Protein AF-A0A349B6X0-F1 (afdb_monomer_lite)

Sequence (72 aa):
RIGLTNMGAVPVRATASEQALAGADRTEDAIQAACQHAADGTSPPADLSAQPDYRQHLARVLSARAVARAAG

Foldseek 3Di:
DDWDPQQAPDIDGLVQLVVQVVPFDLDLVSLLVSLLSQSPPTDGDDDPVDDNVVSNVVSSVVSSVVSNVVSD

Radius of gyration: 11.98 Å; chains: 1; bounding box: 33×18×32 Å

pLDDT: mean 96.23, std 3.66, range [72.31, 98.5]

Secondary structure (DSSP, 8-state):
--EESSSSSS-EE-HHHHHHHTTS-SSHHHHHHHHGGGGTT--PPP-SS--HHHHHHHHHHHHHHHHHHHH-

Structure (mmCIF, N/CA/C/O backbone):
data_AF-A0A349B6X0-F1
#
_entry.id   AF-A0A349B6X0-F1
#
loop_
_atom_site.group_PDB
_atom_site.id
_atom_site.type_symbol
_atom_site.label_atom_id
_atom_site.label_alt_id
_atom_site.label_comp_id
_atom_site.label_asym_id
_atom_site.label_entity_id
_atom_site.label_seq_id
_atom_site.pdbx_PDB_ins_code
_atom_site.Cartn_x
_atom_site.Cartn_y
_atom_site.Cartn_z
_atom_site.occupancy
_atom_site.B_iso_or_equiv
_atom_site.auth_seq_id
_atom_site.auth_comp_id
_atom_site.auth_asym_id
_atom_site.auth_atom_id
_atom_site.pdbx_PDB_model_num
ATOM 1 N N . ARG A 1 1 ? -9.477 5.971 1.154 1.00 94.94 1 ARG A N 1
ATOM 2 C CA . ARG A 1 1 ? -9.041 5.461 -0.174 1.00 94.94 1 ARG A CA 1
ATOM 3 C C . ARG A 1 1 ? -7.519 5.537 -0.218 1.00 94.94 1 ARG A C 1
ATOM 5 O O . ARG A 1 1 ? -6.995 6.458 0.394 1.00 94.94 1 ARG A O 1
ATOM 12 N N . ILE A 1 2 ? -6.834 4.600 -0.878 1.00 97.62 2 ILE A N 1
ATOM 13 C CA . ILE A 1 2 ? -5.363 4.489 -0.873 1.00 97.62 2 ILE A CA 1
ATOM 14 C C . ILE A 1 2 ? -4.846 4.365 -2.311 1.00 97.62 2 ILE A C 1
ATOM 16 O O . ILE A 1 2 ? -5.155 3.399 -3.010 1.00 97.62 2 ILE A O 1
ATOM 20 N N . GLY A 1 3 ? -4.052 5.350 -2.737 1.00 97.88 3 GLY A N 1
ATOM 21 C CA . GLY A 1 3 ? -3.340 5.354 -4.015 1.00 97.88 3 GLY A CA 1
ATOM 22 C C . GLY A 1 3 ? -1.835 5.220 -3.800 1.00 97.88 3 GLY A C 1
ATOM 23 O O . GLY A 1 3 ? -1.282 5.833 -2.891 1.00 97.88 3 GLY A O 1
ATOM 24 N N . LEU A 1 4 ? -1.185 4.426 -4.643 1.00 98.00 4 LEU A N 1
ATOM 25 C CA . LEU A 1 4 ? 0.240 4.140 -4.612 1.00 98.00 4 LEU A CA 1
ATOM 26 C C . LEU A 1 4 ? 0.907 4.668 -5.877 1.00 98.00 4 LEU A C 1
ATOM 28 O O . LEU A 1 4 ? 0.466 4.403 -6.999 1.00 98.00 4 LEU A O 1
ATOM 32 N N . THR A 1 5 ? 1.997 5.397 -5.688 1.00 96.62 5 THR A N 1
ATOM 33 C CA . THR A 1 5 ? 2.836 5.914 -6.767 1.00 96.62 5 THR A CA 1
ATOM 34 C C . THR A 1 5 ? 4.038 5.001 -6.974 1.00 96.62 5 THR A C 1
ATOM 36 O O . THR A 1 5 ? 4.540 4.397 -6.031 1.00 96.62 5 THR A O 1
ATOM 39 N N . ASN A 1 6 ? 4.497 4.888 -8.223 1.00 95.75 6 ASN A N 1
ATOM 40 C CA . ASN A 1 6 ? 5.661 4.075 -8.596 1.00 95.75 6 ASN A CA 1
ATOM 41 C C . ASN A 1 6 ? 5.579 2.585 -8.176 1.00 95.75 6 ASN A C 1
ATOM 43 O O . ASN A 1 6 ? 6.589 1.952 -7.876 1.00 95.75 6 ASN A O 1
ATOM 47 N N . MET A 1 7 ? 4.361 2.032 -8.151 1.00 97.75 7 MET A N 1
ATOM 48 C CA . MET A 1 7 ? 4.073 0.619 -7.841 1.00 97.75 7 MET A CA 1
ATOM 49 C C . MET A 1 7 ? 3.587 -0.177 -9.068 1.00 97.75 7 MET A C 1
ATOM 51 O O . MET A 1 7 ? 3.031 -1.268 -8.945 1.00 97.75 7 MET A O 1
ATOM 55 N N . GLY A 1 8 ? 3.787 0.389 -10.256 1.00 96.31 8 GLY A N 1
ATOM 56 C CA . GLY A 1 8 ? 3.376 -0.118 -11.561 1.00 96.31 8 GLY A CA 1
ATOM 57 C C . GLY A 1 8 ? 3.645 0.938 -12.636 1.00 96.31 8 GLY A C 1
ATOM 58 O O . GLY A 1 8 ? 4.136 2.025 -12.329 1.00 96.31 8 GLY A O 1
ATOM 59 N N . ALA A 1 9 ? 3.289 0.645 -13.890 1.00 95.44 9 ALA A N 1
ATOM 60 C CA . ALA A 1 9 ? 3.441 1.593 -15.003 1.00 95.44 9 ALA A CA 1
ATOM 61 C C . ALA A 1 9 ? 2.552 2.850 -14.871 1.00 95.44 9 ALA A C 1
ATOM 63 O O . ALA A 1 9 ? 2.819 3.873 -15.495 1.00 95.44 9 ALA A O 1
ATOM 64 N N . VAL A 1 10 ? 1.499 2.773 -14.053 1.00 95.94 10 VAL A N 1
ATOM 65 C CA . VAL A 1 10 ? 0.577 3.868 -13.715 1.00 95.94 10 VAL A CA 1
ATOM 66 C C . VAL A 1 10 ? 0.326 3.879 -12.203 1.00 95.94 10 VAL A C 1
ATOM 68 O O . VAL A 1 10 ? 0.600 2.869 -11.547 1.00 95.94 10 VAL A O 1
ATOM 71 N N . PRO A 1 11 ? -0.202 4.974 -11.617 1.00 96.75 11 PRO A N 1
ATOM 72 C CA . PRO A 1 11 ? -0.646 4.964 -10.227 1.00 96.75 11 PRO A CA 1
ATOM 73 C C . PRO A 1 11 ? -1.629 3.818 -9.963 1.00 96.75 11 PRO A C 1
ATOM 75 O O . PRO A 1 11 ? -2.595 3.630 -10.703 1.00 96.75 11 PRO A O 1
ATOM 78 N N . VAL A 1 12 ? -1.378 3.054 -8.902 1.00 97.38 12 VAL A N 1
ATOM 79 C CA . VAL A 1 12 ? -2.159 1.862 -8.546 1.00 97.38 12 VAL A CA 1
ATOM 80 C C . VAL A 1 12 ? -3.016 2.167 -7.330 1.00 97.38 12 VAL A C 1
ATOM 82 O O . VAL A 1 12 ? -2.614 2.908 -6.437 1.00 97.38 12 VAL A O 1
ATOM 85 N N . ARG A 1 13 ? -4.207 1.582 -7.261 1.00 98.12 13 ARG A N 1
ATOM 86 C CA . ARG A 1 13 ? -5.066 1.675 -6.082 1.00 98.12 13 ARG A CA 1
ATOM 87 C C . ARG A 1 13 ? -4.936 0.421 -5.224 1.00 98.12 13 ARG A C 1
ATOM 89 O O . ARG A 1 13 ? -5.176 -0.678 -5.718 1.00 98.12 13 ARG A O 1
ATOM 96 N N . ALA A 1 14 ? -4.633 0.590 -3.938 1.00 98.19 14 ALA A N 1
ATOM 97 C CA . ALA A 1 14 ? -4.455 -0.511 -2.988 1.00 98.19 14 ALA A CA 1
ATOM 98 C C . ALA A 1 14 ? -5.809 -1.031 -2.471 1.00 98.19 14 ALA A C 1
ATOM 100 O O . ALA A 1 14 ? -6.182 -0.834 -1.314 1.00 98.19 14 ALA A O 1
ATOM 101 N N . THR A 1 15 ? -6.588 -1.652 -3.357 1.00 98.00 15 THR A N 1
ATOM 102 C CA . THR A 1 15 ? -7.962 -2.098 -3.066 1.00 98.00 15 THR A CA 1
ATOM 103 C C . THR A 1 15 ? -8.034 -3.125 -1.938 1.00 98.00 15 THR A C 1
ATOM 105 O O . THR A 1 15 ? -8.933 -3.023 -1.108 1.00 98.00 15 THR A O 1
ATOM 108 N N . ALA A 1 16 ? -7.069 -4.044 -1.850 1.00 97.75 16 ALA A N 1
ATOM 109 C CA . ALA A 1 16 ? -6.999 -5.034 -0.777 1.00 97.75 16 ALA A CA 1
ATOM 110 C C . ALA A 1 16 ? -6.843 -4.372 0.607 1.00 97.75 16 ALA A C 1
ATOM 112 O O . ALA A 1 16 ? -7.611 -4.664 1.523 1.00 97.75 16 ALA A O 1
ATOM 113 N N . SER A 1 17 ? -5.945 -3.388 0.745 1.00 98.00 17 SER A N 1
ATOM 114 C CA . SER A 1 17 ? -5.839 -2.601 1.984 1.00 98.00 17 SER A CA 1
ATOM 115 C C . SER A 1 17 ? -7.081 -1.765 2.273 1.00 98.00 17 SER A C 1
ATOM 117 O O . SER A 1 17 ? -7.484 -1.661 3.427 1.00 98.00 17 SER A O 1
ATOM 119 N N . GLU A 1 18 ? -7.721 -1.176 1.257 1.00 97.75 18 GLU A N 1
ATOM 120 C CA . GLU A 1 18 ? -8.983 -0.455 1.469 1.00 97.75 18 GLU A CA 1
ATOM 121 C C . GLU A 1 18 ? -10.086 -1.366 2.023 1.00 97.75 18 GLU A C 1
ATOM 123 O O . GLU A 1 18 ? -10.826 -0.946 2.909 1.00 97.75 18 GLU A O 1
ATOM 128 N N . GLN A 1 19 ? -10.200 -2.591 1.504 1.00 97.62 19 GLN A N 1
ATOM 129 C CA . GLN A 1 19 ? -11.175 -3.576 1.971 1.00 97.62 19 GLN A CA 1
ATOM 130 C C . GLN A 1 19 ? -10.876 -4.018 3.404 1.00 97.62 19 GLN A C 1
ATOM 132 O O . GLN A 1 19 ? -11.786 -4.030 4.228 1.00 97.62 19 GLN A O 1
ATOM 137 N N . ALA A 1 20 ? -9.609 -4.302 3.718 1.00 97.19 20 ALA A N 1
ATOM 138 C CA . ALA A 1 20 ? -9.192 -4.675 5.067 1.00 97.19 20 ALA A CA 1
ATOM 139 C C . ALA A 1 20 ? -9.465 -3.557 6.091 1.00 97.19 20 ALA A C 1
ATOM 141 O O . ALA A 1 20 ? -9.933 -3.830 7.191 1.00 97.19 20 ALA A O 1
ATOM 142 N N . LEU A 1 21 ? -9.250 -2.290 5.718 1.00 96.44 21 LEU A N 1
ATOM 143 C CA . LEU A 1 21 ? -9.509 -1.140 6.593 1.00 96.44 21 LEU A CA 1
ATOM 144 C C . LEU A 1 21 ? -10.998 -0.848 6.814 1.00 96.44 21 LEU A C 1
ATOM 146 O O . LEU A 1 21 ? -11.347 -0.254 7.829 1.00 96.44 21 LEU A O 1
ATOM 150 N N . ALA A 1 22 ? -11.884 -1.222 5.886 1.00 95.38 22 ALA A N 1
ATOM 151 C CA . ALA A 1 22 ? -13.302 -0.859 5.956 1.00 95.38 22 ALA A CA 1
ATOM 152 C C . ALA A 1 22 ? -14.045 -1.472 7.161 1.00 95.38 22 ALA A C 1
ATOM 154 O O . ALA A 1 22 ? -15.075 -0.935 7.564 1.00 95.38 22 ALA A O 1
ATOM 155 N N . GLY A 1 23 ? -13.530 -2.569 7.727 1.00 86.62 23 GLY A N 1
ATOM 156 C CA . GLY A 1 23 ? -14.079 -3.232 8.915 1.00 86.62 23 GLY A CA 1
ATOM 157 C C . GLY A 1 23 ? -13.101 -3.340 10.087 1.00 86.62 23 GLY A C 1
ATOM 158 O O . GLY A 1 23 ? -13.404 -4.038 11.048 1.00 86.62 23 GLY A O 1
ATOM 159 N N . ALA A 1 24 ? -11.933 -2.701 10.000 1.00 92.19 24 ALA A N 1
ATOM 160 C CA . ALA A 1 24 ? -10.906 -2.768 11.033 1.00 92.19 24 ALA A CA 1
ATOM 161 C C . ALA A 1 24 ? -11.116 -1.705 12.120 1.00 92.19 24 ALA A C 1
ATOM 163 O O . ALA A 1 24 ? -11.610 -0.604 11.854 1.00 92.19 24 ALA A O 1
ATOM 164 N N . ASP A 1 25 ? -10.666 -2.016 13.336 1.00 92.44 25 ASP A N 1
ATOM 165 C CA . ASP A 1 25 ? -10.552 -1.027 14.404 1.00 92.44 25 ASP A CA 1
ATOM 166 C C . ASP A 1 25 ? -9.553 0.077 14.029 1.00 92.44 25 ASP A C 1
ATOM 168 O O . ASP A 1 25 ? -8.618 -0.119 13.252 1.00 92.44 25 ASP A O 1
ATOM 172 N N . ARG A 1 26 ? -9.714 1.260 14.628 1.00 90.06 26 ARG A N 1
ATOM 173 C CA . ARG A 1 26 ? -8.812 2.408 14.414 1.00 90.06 26 ARG A CA 1
ATOM 174 C C . ARG A 1 26 ? -7.550 2.356 15.283 1.00 90.06 26 ARG A C 1
ATOM 176 O O . ARG A 1 26 ? -6.973 3.394 15.593 1.00 90.06 26 ARG A O 1
ATOM 183 N N . THR A 1 27 ? -7.145 1.167 15.716 1.00 95.12 27 THR A N 1
ATOM 184 C CA . THR A 1 27 ? -5.902 0.973 16.468 1.00 95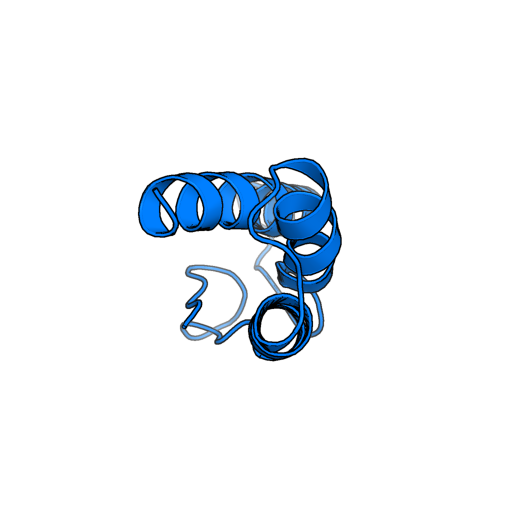.12 27 THR A CA 1
ATOM 185 C C . THR A 1 27 ? -4.711 0.926 15.517 1.00 95.12 27 THR A C 1
ATOM 187 O O . THR A 1 27 ? -4.843 0.570 14.344 1.00 95.12 27 THR A O 1
ATOM 190 N N . GLU A 1 28 ? -3.530 1.280 16.021 1.00 94.19 28 GLU A N 1
ATOM 191 C CA . GLU A 1 28 ? -2.299 1.257 15.226 1.00 94.19 28 GLU A CA 1
ATOM 192 C C . GLU A 1 28 ? -2.006 -0.147 14.672 1.00 94.19 28 GLU A C 1
ATOM 194 O O . GLU A 1 28 ? -1.730 -0.293 13.481 1.00 94.19 28 GLU A O 1
ATOM 199 N N . ASP A 1 29 ? -2.194 -1.185 15.491 1.00 96.12 29 ASP A N 1
ATOM 200 C CA . ASP A 1 29 ? -1.998 -2.582 15.089 1.00 96.12 29 ASP A CA 1
ATOM 201 C C . ASP A 1 29 ? -2.961 -3.020 13.977 1.00 96.12 29 ASP A C 1
ATOM 203 O O . ASP A 1 29 ? -2.545 -3.658 13.006 1.00 96.12 29 ASP A O 1
ATOM 207 N N . ALA A 1 30 ? -4.245 -2.654 14.075 1.00 96.75 30 ALA A N 1
ATOM 208 C CA . ALA A 1 30 ? -5.242 -3.003 13.066 1.00 96.75 30 ALA A CA 1
ATOM 209 C C . ALA A 1 30 ? -4.973 -2.286 11.733 1.00 96.75 30 ALA A C 1
ATOM 211 O O . ALA A 1 30 ? -5.054 -2.898 10.663 1.00 96.75 30 ALA A O 1
ATOM 212 N N . ILE A 1 31 ? -4.566 -1.013 11.789 1.00 97.00 31 ILE A N 1
ATOM 213 C CA . ILE A 1 31 ? -4.136 -0.250 10.611 1.00 97.00 31 ILE A CA 1
ATOM 214 C C . ILE A 1 31 ? -2.900 -0.896 9.980 1.00 97.00 31 ILE A C 1
ATOM 216 O O . ILE A 1 31 ? -2.850 -1.069 8.758 1.00 97.00 31 ILE A O 1
ATOM 220 N N . GLN A 1 32 ? -1.914 -1.279 10.792 1.00 97.06 32 GLN A N 1
ATOM 221 C CA . GLN A 1 32 ? -0.689 -1.910 10.316 1.00 97.06 32 GLN A CA 1
ATOM 222 C C . G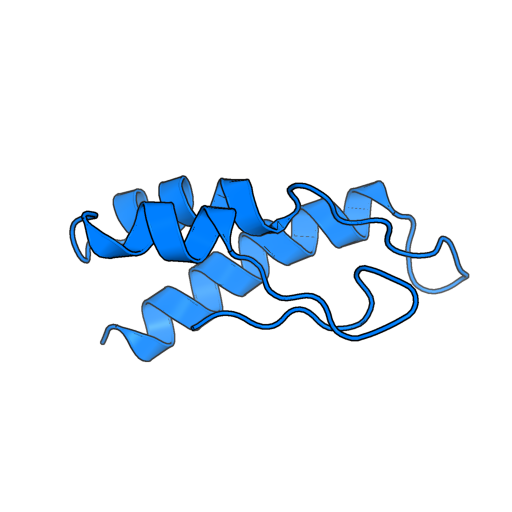LN A 1 32 ? -0.959 -3.268 9.662 1.00 97.06 32 GLN A C 1
ATOM 224 O O . GLN A 1 32 ? -0.391 -3.544 8.602 1.00 97.06 32 GLN A O 1
ATOM 229 N N . ALA A 1 33 ? -1.837 -4.087 10.245 1.00 97.88 33 ALA A N 1
ATOM 230 C CA . ALA A 1 33 ? -2.249 -5.366 9.677 1.00 97.88 33 ALA A CA 1
ATOM 231 C C . ALA A 1 33 ? -2.943 -5.176 8.318 1.00 97.88 33 ALA A C 1
ATOM 233 O O . ALA A 1 33 ? -2.541 -5.782 7.326 1.00 97.88 33 ALA A O 1
ATOM 234 N N . ALA A 1 34 ? -3.912 -4.262 8.231 1.00 98.00 34 ALA A N 1
ATOM 235 C CA . ALA A 1 34 ? -4.626 -3.984 6.986 1.00 98.00 34 ALA A CA 1
ATOM 236 C C . ALA A 1 34 ? -3.710 -3.417 5.881 1.00 98.00 34 ALA A C 1
ATOM 238 O O . ALA A 1 34 ? -3.869 -3.719 4.692 1.00 98.00 34 ALA A O 1
ATOM 239 N N . CYS A 1 35 ? -2.707 -2.620 6.255 1.00 98.19 35 CYS A N 1
ATOM 240 C CA . CYS A 1 35 ? -1.743 -2.047 5.317 1.00 98.19 35 CYS A CA 1
ATOM 241 C C . CYS A 1 35 ? -0.684 -3.047 4.819 1.00 98.19 35 CYS A C 1
ATOM 243 O O . CYS A 1 35 ? 0.034 -2.724 3.872 1.00 98.19 35 CYS A O 1
ATOM 245 N N . GLN A 1 36 ? -0.606 -4.271 5.361 1.00 98.19 36 GLN A N 1
ATOM 246 C CA . GLN A 1 36 ? 0.250 -5.323 4.785 1.00 98.19 36 GLN A CA 1
ATOM 247 C C . GLN A 1 36 ? -0.156 -5.690 3.354 1.00 98.19 36 GLN A C 1
ATOM 249 O O . GLN A 1 36 ? 0.702 -6.009 2.529 1.00 98.19 36 GLN A O 1
ATOM 254 N N . HIS A 1 37 ? -1.443 -5.542 3.043 1.00 98.12 37 HIS A N 1
ATOM 255 C CA . HIS A 1 37 ? -2.011 -5.773 1.718 1.00 98.12 37 HIS A CA 1
ATOM 256 C C . HIS A 1 37 ? -1.698 -4.670 0.697 1.00 98.12 37 HIS A C 1
ATOM 258 O O . HIS A 1 37 ? -2.110 -4.757 -0.458 1.00 98.12 37 HIS A O 1
ATOM 264 N N . ALA A 1 38 ? -0.976 -3.610 1.083 1.00 98.31 38 ALA A N 1
ATOM 265 C CA . ALA A 1 38 ? -0.773 -2.463 0.204 1.00 98.31 38 ALA A CA 1
ATOM 266 C C . ALA A 1 38 ? 0.034 -2.834 -1.048 1.00 98.31 38 ALA A C 1
ATOM 268 O O . ALA A 1 38 ? -0.193 -2.282 -2.117 1.00 98.31 38 ALA A O 1
ATOM 269 N N . ALA A 1 39 ? 0.964 -3.783 -0.935 1.00 97.88 39 ALA A N 1
ATOM 270 C CA . ALA A 1 39 ? 1.785 -4.214 -2.062 1.00 97.88 39 ALA A CA 1
ATOM 271 C C . ALA A 1 39 ? 1.132 -5.312 -2.925 1.00 97.88 39 ALA A C 1
ATOM 273 O O . ALA A 1 39 ? 1.726 -5.721 -3.928 1.00 97.88 39 ALA A O 1
ATOM 274 N N . ASP A 1 40 ? -0.058 -5.793 -2.566 1.00 98.00 40 ASP A N 1
ATOM 275 C CA . ASP A 1 40 ? -0.717 -6.889 -3.275 1.00 98.00 40 ASP A CA 1
ATOM 276 C C . ASP A 1 40 ? -1.065 -6.463 -4.710 1.00 98.00 40 ASP A C 1
ATOM 278 O O . ASP A 1 40 ? -1.633 -5.396 -4.949 1.00 98.00 40 ASP A O 1
ATOM 282 N N . GLY A 1 41 ? -0.685 -7.291 -5.687 1.00 96.00 41 GLY A N 1
ATOM 283 C CA . GLY A 1 41 ? -0.911 -7.008 -7.110 1.00 96.00 41 GLY A CA 1
ATOM 284 C C . GLY A 1 41 ? -0.046 -5.885 -7.697 1.00 96.00 41 GLY A C 1
ATOM 285 O O . GLY A 1 41 ? -0.319 -5.433 -8.808 1.00 96.00 41 GLY A O 1
ATOM 286 N N . THR A 1 42 ? 0.988 -5.423 -6.986 1.00 97.50 42 THR A N 1
ATOM 287 C CA . THR A 1 42 ? 1.903 -4.384 -7.489 1.00 97.50 42 THR A CA 1
ATOM 288 C C . THR A 1 42 ? 3.068 -4.964 -8.292 1.00 97.50 42 THR A C 1
ATOM 290 O O . THR A 1 42 ? 3.548 -6.066 -8.026 1.00 97.50 42 THR A O 1
ATOM 293 N N . SER A 1 43 ? 3.563 -4.190 -9.259 1.00 97.19 43 SER A N 1
ATOM 294 C CA . SER A 1 43 ? 4.747 -4.519 -10.062 1.00 97.19 43 SER A CA 1
ATOM 295 C C . SER A 1 43 ? 5.657 -3.285 -10.163 1.00 97.19 43 SER A C 1
ATOM 297 O O . SER A 1 43 ? 5.709 -2.628 -11.205 1.00 97.19 43 SER A O 1
ATOM 299 N N . PRO A 1 44 ? 6.298 -2.875 -9.050 1.00 97.31 44 PRO A N 1
ATOM 300 C CA . PRO A 1 44 ? 7.180 -1.714 -9.053 1.00 97.31 44 PRO A CA 1
ATOM 301 C C . PRO A 1 44 ? 8.429 -1.961 -9.915 1.00 97.31 44 PRO A C 1
ATOM 303 O O . PRO A 1 44 ? 8.949 -3.080 -9.925 1.00 97.31 44 PRO A O 1
ATOM 306 N N . PRO A 1 45 ? 8.950 -0.928 -10.602 1.00 95.81 45 PRO A N 1
ATOM 307 C CA . PRO A 1 45 ? 10.163 -1.060 -11.395 1.00 95.81 45 PRO A CA 1
ATOM 308 C C . PRO A 1 45 ? 11.403 -1.240 -10.510 1.00 95.81 45 PRO A C 1
ATOM 310 O O . PRO A 1 45 ? 11.479 -0.726 -9.389 1.00 95.81 45 PRO A O 1
ATOM 313 N N . ALA A 1 46 ? 12.395 -1.938 -11.060 1.00 96.75 46 ALA A N 1
ATOM 314 C CA . ALA A 1 46 ? 13.763 -1.940 -10.559 1.00 96.75 46 ALA A CA 1
ATOM 315 C C . ALA A 1 46 ? 14.550 -0.814 -11.244 1.00 96.75 46 ALA A C 1
ATOM 317 O O . ALA A 1 46 ? 14.565 -0.736 -12.473 1.00 96.75 46 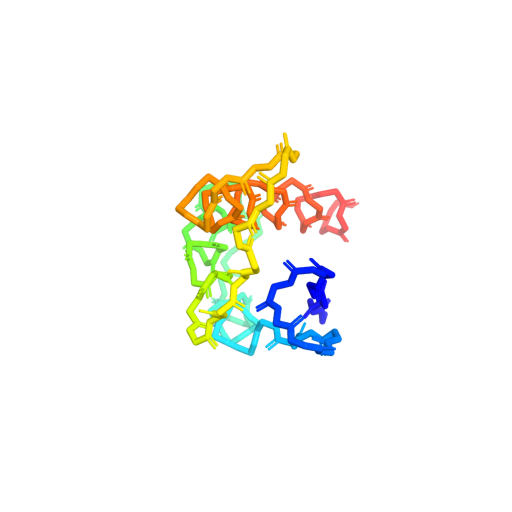ALA A O 1
ATOM 318 N N . ASP A 1 47 ? 15.213 0.043 -10.473 1.00 94.44 47 ASP A N 1
ATOM 319 C CA . ASP A 1 47 ? 16.065 1.115 -10.995 1.00 94.44 47 ASP A CA 1
ATOM 320 C C . ASP A 1 47 ? 17.188 1.473 -10.002 1.00 94.44 47 ASP A C 1
ATOM 322 O O . ASP A 1 47 ? 17.377 0.809 -8.980 1.00 94.44 47 ASP A O 1
ATOM 326 N N . LEU A 1 48 ? 17.948 2.532 -10.303 1.00 96.50 48 LEU A N 1
ATOM 327 C CA . LEU A 1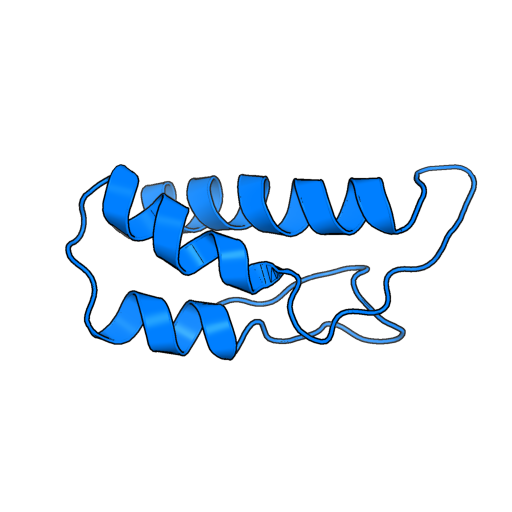 48 ? 19.034 3.023 -9.446 1.00 96.50 48 LEU A CA 1
ATOM 328 C C . LEU A 1 48 ? 18.564 3.482 -8.058 1.00 96.50 48 LEU A C 1
ATOM 330 O O . LEU A 1 48 ? 19.376 3.566 -7.142 1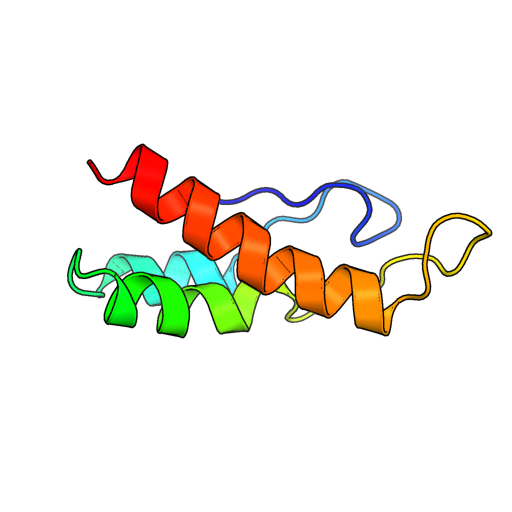.00 96.50 48 LEU A O 1
ATOM 334 N N . SER A 1 49 ? 17.285 3.826 -7.896 1.00 93.25 49 SER A N 1
ATOM 335 C CA . SER A 1 49 ? 16.744 4.310 -6.628 1.00 93.25 49 SER A CA 1
ATOM 336 C C . SER A 1 49 ? 16.309 3.174 -5.708 1.00 93.25 49 SER A C 1
ATOM 338 O O . SER A 1 49 ? 16.426 3.326 -4.494 1.00 93.25 49 SER A O 1
ATOM 340 N N . ALA A 1 50 ? 15.785 2.066 -6.246 1.00 95.56 50 ALA A N 1
ATOM 341 C CA . ALA A 1 50 ? 15.395 0.907 -5.445 1.00 95.56 50 ALA A CA 1
ATOM 342 C C . ALA A 1 50 ? 15.033 -0.332 -6.275 1.00 95.56 50 ALA A C 1
ATOM 344 O O . ALA A 1 50 ? 14.546 -0.241 -7.404 1.00 95.56 50 ALA A O 1
ATOM 345 N N . GLN A 1 51 ? 15.167 -1.491 -5.627 1.00 98.00 51 GLN A N 1
ATOM 346 C CA . GLN A 1 51 ? 14.642 -2.765 -6.109 1.00 98.00 51 GLN A CA 1
ATOM 347 C C . GLN A 1 51 ? 13.136 -2.935 -5.801 1.00 98.00 51 GLN A C 1
ATOM 349 O O . GLN A 1 51 ? 12.610 -2.276 -4.891 1.00 98.00 51 GLN A O 1
ATOM 354 N N . PRO A 1 52 ? 12.420 -3.803 -6.547 1.00 97.94 52 PRO A N 1
ATOM 355 C CA . PRO A 1 52 ? 10.976 -3.992 -6.403 1.00 97.94 52 PRO A CA 1
ATOM 356 C C . PRO A 1 52 ? 10.541 -4.425 -4.998 1.00 97.94 52 PRO A C 1
ATOM 358 O O . PRO A 1 52 ? 9.564 -3.903 -4.465 1.00 97.94 52 PRO A O 1
ATOM 361 N N . ASP A 1 53 ? 11.281 -5.339 -4.376 1.00 97.69 53 ASP A N 1
ATOM 362 C CA . ASP A 1 53 ? 11.027 -5.860 -3.029 1.00 97.69 53 ASP A CA 1
ATOM 363 C C . ASP A 1 53 ? 11.087 -4.758 -1.961 1.00 97.69 53 ASP A C 1
ATOM 365 O O . ASP A 1 53 ? 10.197 -4.646 -1.112 1.00 97.69 53 ASP A O 1
ATOM 369 N N . TYR A 1 54 ? 12.080 -3.873 -2.054 1.00 98.00 54 TYR A N 1
ATOM 370 C CA . TYR A 1 54 ? 12.212 -2.718 -1.178 1.00 98.00 54 TYR A CA 1
ATOM 371 C C . TYR A 1 54 ? 11.044 -1.740 -1.353 1.00 98.00 54 TYR A C 1
ATOM 373 O O . TYR A 1 54 ? 10.477 -1.264 -0.368 1.00 98.00 54 TYR A O 1
ATOM 381 N N . ARG A 1 55 ? 10.612 -1.483 -2.594 1.00 98.12 55 ARG A N 1
ATOM 382 C CA . ARG A 1 55 ? 9.442 -0.631 -2.873 1.00 98.12 55 ARG A CA 1
ATOM 383 C C . ARG A 1 55 ? 8.151 -1.241 -2.328 1.00 98.12 55 ARG A C 1
ATOM 385 O O . ARG A 1 55 ? 7.356 -0.529 -1.720 1.00 98.12 55 ARG A O 1
ATOM 392 N N . GLN A 1 56 ? 7.963 -2.552 -2.467 1.00 98.38 56 GLN A N 1
ATOM 393 C CA . GLN A 1 56 ? 6.828 -3.268 -1.875 1.00 98.38 56 GLN A CA 1
ATOM 394 C C . GLN A 1 56 ? 6.849 -3.209 -0.345 1.00 98.38 56 GLN A C 1
ATOM 396 O O . GLN A 1 56 ? 5.809 -3.012 0.284 1.00 98.38 56 GLN A O 1
ATOM 401 N N . HIS A 1 57 ? 8.023 -3.348 0.273 1.00 98.25 57 HIS A N 1
ATOM 402 C CA . HIS A 1 57 ? 8.176 -3.155 1.711 1.00 98.25 57 HIS A CA 1
ATOM 403 C C . HIS A 1 57 ? 7.775 -1.731 2.130 1.00 98.25 57 HIS A C 1
ATOM 405 O O . HIS A 1 57 ? 6.937 -1.565 3.018 1.00 98.25 57 HIS A O 1
ATOM 411 N N . LEU A 1 58 ? 8.295 -0.706 1.449 1.00 98.06 58 LEU A N 1
ATOM 412 C CA . LEU A 1 58 ? 7.944 0.686 1.730 1.00 98.06 58 LEU A CA 1
ATOM 413 C C . LEU A 1 58 ? 6.461 0.982 1.506 1.00 98.06 58 LEU A C 1
ATOM 415 O O . LEU A 1 58 ? 5.884 1.720 2.300 1.00 98.06 58 LEU A O 1
ATOM 419 N N . ALA A 1 59 ? 5.823 0.402 0.488 1.00 98.38 59 ALA A N 1
ATOM 420 C CA . ALA A 1 59 ? 4.395 0.587 0.245 1.00 98.38 59 ALA A CA 1
ATOM 421 C C . ALA A 1 59 ? 3.558 0.197 1.474 1.00 98.38 59 ALA A C 1
ATOM 423 O O . ALA A 1 59 ? 2.663 0.949 1.858 1.00 98.38 59 ALA A O 1
ATOM 424 N N . ARG A 1 60 ? 3.892 -0.912 2.148 1.00 98.50 60 ARG A N 1
ATOM 425 C CA . ARG A 1 60 ? 3.228 -1.345 3.392 1.00 98.50 60 ARG A CA 1
ATOM 426 C C . ARG A 1 60 ? 3.464 -0.366 4.541 1.00 98.50 60 ARG A C 1
ATOM 428 O O . ARG A 1 60 ? 2.514 0.105 5.164 1.00 98.50 60 ARG A O 1
ATOM 435 N N . VAL A 1 61 ? 4.728 -0.015 4.784 1.00 98.25 61 VAL A N 1
ATOM 436 C CA . VAL A 1 61 ? 5.133 0.868 5.892 1.00 98.25 61 VAL A CA 1
ATOM 437 C C . VAL A 1 61 ? 4.544 2.271 5.741 1.00 98.25 61 VAL A C 1
ATOM 439 O O . VAL A 1 61 ? 3.988 2.828 6.688 1.00 98.25 61 VAL A O 1
ATOM 442 N N . LEU A 1 62 ? 4.660 2.861 4.552 1.00 98.19 62 LEU A N 1
ATOM 443 C CA . LEU A 1 62 ? 4.187 4.216 4.284 1.00 98.19 62 LEU A CA 1
ATOM 444 C C . LEU A 1 62 ? 2.661 4.287 4.256 1.00 98.19 62 LEU A C 1
ATOM 446 O O . LEU A 1 62 ? 2.112 5.273 4.742 1.00 98.19 62 LEU A O 1
ATOM 450 N N . SER A 1 63 ? 1.979 3.244 3.769 1.00 98.19 63 SER A N 1
ATOM 451 C CA . SER A 1 63 ? 0.514 3.178 3.835 1.00 98.19 63 SER A CA 1
ATOM 452 C C . SER A 1 63 ? 0.024 3.166 5.281 1.00 98.19 63 SER A C 1
ATOM 454 O O . SER A 1 63 ? -0.840 3.970 5.616 1.00 98.19 63 SER A O 1
ATOM 456 N N . ALA A 1 64 ? 0.623 2.350 6.158 1.00 97.75 64 ALA A N 1
ATOM 457 C CA . ALA A 1 64 ? 0.255 2.312 7.576 1.00 97.75 64 ALA A CA 1
ATOM 458 C C . ALA A 1 64 ? 0.411 3.688 8.241 1.00 97.75 64 ALA A C 1
ATOM 460 O O . ALA A 1 64 ? -0.517 4.189 8.875 1.00 97.75 64 ALA A O 1
ATOM 461 N N . ARG A 1 65 ? 1.551 4.353 8.009 1.00 97.81 65 ARG A N 1
ATOM 462 C CA . ARG A 1 65 ? 1.811 5.706 8.526 1.00 97.81 65 ARG A CA 1
ATOM 463 C C . ARG A 1 65 ? 0.813 6.732 7.991 1.00 97.81 65 ARG A C 1
ATOM 465 O O . ARG A 1 65 ? 0.297 7.536 8.760 1.00 97.81 65 ARG A O 1
ATOM 472 N N . ALA A 1 66 ? 0.540 6.718 6.687 1.00 97.88 66 ALA A N 1
ATOM 473 C CA . ALA A 1 66 ? -0.387 7.657 6.063 1.00 97.88 66 ALA A CA 1
ATOM 474 C C . ALA A 1 66 ? -1.823 7.464 6.570 1.00 97.88 66 ALA A C 1
ATOM 476 O O . ALA A 1 66 ? -2.502 8.443 6.865 1.00 97.88 66 ALA A O 1
ATOM 477 N N . VAL A 1 67 ? -2.269 6.213 6.717 1.00 97.06 67 VAL A N 1
ATOM 478 C CA . VAL A 1 67 ? -3.604 5.886 7.229 1.00 97.06 67 VAL A CA 1
ATOM 479 C C . VAL A 1 67 ? -3.736 6.268 8.698 1.00 97.06 67 VAL A C 1
ATOM 481 O O . VAL A 1 67 ? -4.711 6.926 9.043 1.00 97.06 67 VAL A O 1
ATOM 484 N N . ALA A 1 68 ? -2.755 5.946 9.547 1.00 95.31 68 ALA A N 1
ATOM 485 C CA . ALA A 1 68 ? -2.766 6.353 10.953 1.00 95.31 68 ALA A CA 1
ATOM 486 C C . ALA A 1 68 ? -2.866 7.880 11.105 1.00 95.31 68 ALA A C 1
ATOM 488 O O . ALA A 1 68 ? -3.634 8.375 11.924 1.00 95.31 68 ALA A O 1
ATOM 489 N N . ARG A 1 69 ? -2.155 8.637 10.258 1.00 96.00 69 ARG A N 1
ATOM 490 C CA . ARG A 1 69 ? -2.228 10.108 10.234 1.00 96.00 69 ARG A CA 1
ATOM 491 C C . ARG A 1 69 ? -3.550 10.654 9.698 1.00 96.00 69 ARG A C 1
ATOM 493 O O . ARG A 1 69 ? -3.882 11.781 10.031 1.00 96.00 69 ARG A O 1
ATOM 500 N N . ALA A 1 70 ? -4.262 9.900 8.864 1.00 94.19 70 ALA A N 1
ATOM 501 C CA . ALA A 1 70 ? -5.557 10.294 8.311 1.00 94.19 70 ALA A CA 1
ATOM 502 C C . ALA A 1 70 ? -6.755 9.846 9.170 1.00 94.19 70 ALA A C 1
ATOM 504 O O . ALA A 1 70 ? -7.858 10.350 8.972 1.00 94.19 70 ALA A O 1
ATOM 505 N N . ALA A 1 71 ? -6.565 8.857 10.049 1.00 87.25 71 ALA A N 1
ATOM 506 C CA . ALA A 1 71 ? -7.601 8.305 10.922 1.00 87.25 71 ALA A CA 1
ATOM 507 C C . ALA A 1 71 ? -7.717 9.027 12.278 1.00 87.25 71 ALA A C 1
ATOM 509 O O . ALA A 1 71 ? -8.746 8.873 12.942 1.00 87.25 71 ALA A O 1
ATOM 510 N N . GLY A 1 72 ? -6.673 9.762 12.678 1.00 72.31 72 GLY A N 1
ATO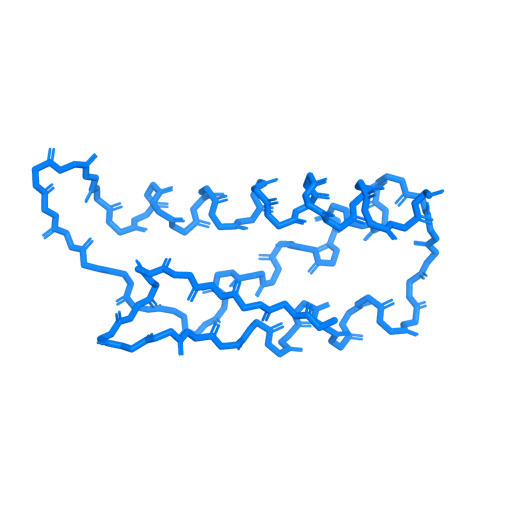M 511 C CA . GLY A 1 72 ? -6.694 10.718 13.792 1.00 72.31 72 GLY A CA 1
ATOM 512 C C . GLY A 1 72 ? -7.158 12.097 13.347 1.00 72.31 72 GLY A C 1
ATOM 513 O O . GLY A 1 72 ? -7.706 12.810 14.213 1.00 72.31 72 GLY A O 1
#